Protein AF-A0A972CWM1-F1 (afdb_monomer)

Radius of gyration: 16.5 Å; Cα contacts (8 Å, |Δi|>4): 28; chains: 1; bounding box: 30×37×46 Å

pLDDT: mean 75.91, std 8.06, range [54.19, 92.0]

Mean predicted aligned error: 9.12 Å

Foldseek 3Di:
DVVVVVVVVVVCVVVVVVLPVLLDHPDPVVVVLVVVLVVLVVVLVVVCVVVVNPDVVSVVVSVVVVVVVSVVNSVVVCCCVPPVDD

Secondary st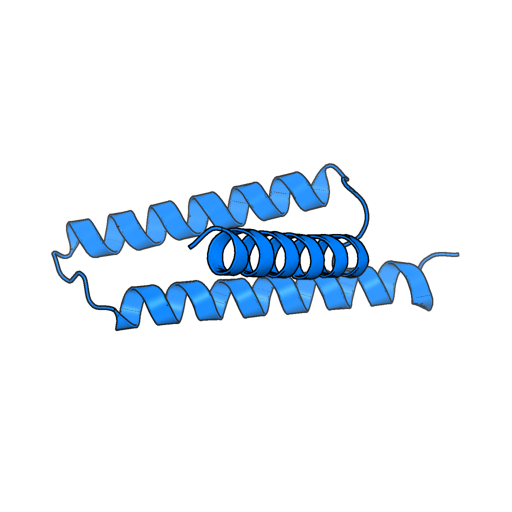ructure (DSSP, 8-state):
-HHHHHHHHHHHHHHHHHHHHHH-SS-HHHHHHHHHHHHHHHHHHHHHHHTT---HHHHHHHHHHHHHHHHHHHHHHHHIIIII--

Sequence (86 aa):
MKDIWTFLQMAFAAIGGWLGWFLGGYDGFLYALIAFIVVDYLMGVMCAVLEKHLSSDVGARGIFKKVVIFSLVGVAHIIDQNIIGD

Structure (mmCIF, N/CA/C/O backbone):
data_AF-A0A972CWM1-F1
#
_entry.id   AF-A0A972CWM1-F1
#
loop_
_atom_site.group_PDB
_atom_site.id
_atom_site.type_symbol
_atom_site.label_atom_id
_atom_site.label_alt_id
_atom_site.label_comp_id
_atom_site.label_asym_id
_atom_site.label_entity_id
_atom_site.label_seq_id
_atom_site.pdbx_PDB_ins_code
_atom_site.Cartn_x
_atom_site.Cartn_y
_atom_site.Cartn_z
_atom_site.occupancy
_atom_site.B_iso_or_equiv
_atom_site.auth_seq_id
_atom_site.auth_comp_id
_atom_site.auth_asym_id
_atom_site.auth_atom_id
_atom_site.pdbx_PDB_model_num
ATOM 1 N N . MET A 1 1 ? 1.464 -20.534 21.721 1.00 63.50 1 MET A N 1
ATOM 2 C CA . MET A 1 1 ? 1.644 -19.062 21.588 1.00 63.50 1 MET A CA 1
ATOM 3 C C . MET A 1 1 ? 2.726 -18.708 20.572 1.00 63.50 1 MET A C 1
ATOM 5 O O . MET A 1 1 ? 2.445 -17.906 19.695 1.00 63.50 1 MET A O 1
ATOM 9 N N . LYS A 1 2 ? 3.921 -19.318 20.638 1.00 79.69 2 LYS A N 1
ATOM 10 C CA . LYS A 1 2 ? 4.990 -19.103 19.644 1.00 79.69 2 LYS A CA 1
ATOM 11 C C . LYS A 1 2 ? 4.574 -19.518 18.226 1.00 79.69 2 LYS A C 1
ATOM 13 O O . LYS A 1 2 ? 4.812 -18.757 17.303 1.00 79.69 2 LYS A O 1
ATOM 18 N N . ASP A 1 3 ? 3.838 -20.619 18.081 1.00 87.44 3 ASP A N 1
ATOM 19 C CA . ASP A 1 3 ? 3.384 -21.104 16.766 1.00 87.44 3 ASP A CA 1
ATOM 20 C C . ASP A 1 3 ? 2.437 -20.126 16.055 1.00 87.44 3 ASP A C 1
ATOM 22 O O . ASP A 1 3 ? 2.532 -19.939 14.848 1.00 87.44 3 ASP A O 1
ATOM 26 N N . ILE A 1 4 ? 1.568 -19.440 16.809 1.00 89.69 4 ILE A N 1
ATOM 27 C CA . ILE A 1 4 ? 0.664 -18.407 16.273 1.00 89.69 4 ILE A CA 1
ATOM 28 C C . ILE A 1 4 ? 1.474 -17.204 15.780 1.00 89.69 4 ILE A C 1
ATOM 30 O O . ILE A 1 4 ? 1.209 -16.683 14.701 1.00 89.69 4 ILE A O 1
ATOM 34 N N . TRP A 1 5 ? 2.482 -16.782 16.550 1.00 90.56 5 TRP A N 1
ATOM 35 C CA . TRP A 1 5 ? 3.365 -15.684 16.162 1.00 90.56 5 TRP A CA 1
ATOM 36 C C . TRP A 1 5 ? 4.163 -16.026 14.902 1.00 90.56 5 TRP A C 1
ATOM 38 O O . TRP A 1 5 ? 4.200 -15.233 13.968 1.00 90.56 5 TRP A O 1
ATOM 48 N N . THR A 1 6 ? 4.727 -17.234 14.833 1.00 91.56 6 THR A N 1
ATOM 49 C CA . THR A 1 6 ? 5.474 -17.717 13.667 1.00 91.56 6 THR A CA 1
ATOM 50 C C . THR A 1 6 ? 4.585 -17.849 12.433 1.00 91.56 6 THR A C 1
ATOM 52 O O . THR A 1 6 ? 4.985 -17.428 11.351 1.00 91.56 6 THR A O 1
ATOM 55 N N . PHE A 1 7 ? 3.365 -18.371 12.580 1.00 91.88 7 PHE A N 1
ATOM 56 C CA . PHE A 1 7 ? 2.393 -18.437 11.490 1.00 91.88 7 PHE A CA 1
ATOM 57 C C . PHE A 1 7 ? 2.048 -17.045 10.953 1.00 91.88 7 PHE A C 1
ATOM 59 O O . PHE A 1 7 ? 2.062 -16.825 9.744 1.00 91.88 7 PHE A O 1
ATOM 66 N N . LEU A 1 8 ? 1.810 -16.083 11.848 1.00 92.00 8 LEU A N 1
ATOM 67 C CA . LEU A 1 8 ? 1.525 -14.701 11.475 1.00 92.00 8 LEU A CA 1
ATOM 68 C C . LEU A 1 8 ? 2.717 -14.057 10.747 1.00 92.00 8 LEU A C 1
ATOM 70 O O . LEU A 1 8 ? 2.540 -13.401 9.724 1.00 92.00 8 LEU A O 1
ATOM 74 N N . GLN A 1 9 ? 3.936 -14.287 11.236 1.00 90.25 9 GLN A N 1
ATOM 75 C CA . GLN A 1 9 ? 5.169 -13.787 10.626 1.00 90.25 9 GLN A CA 1
ATOM 76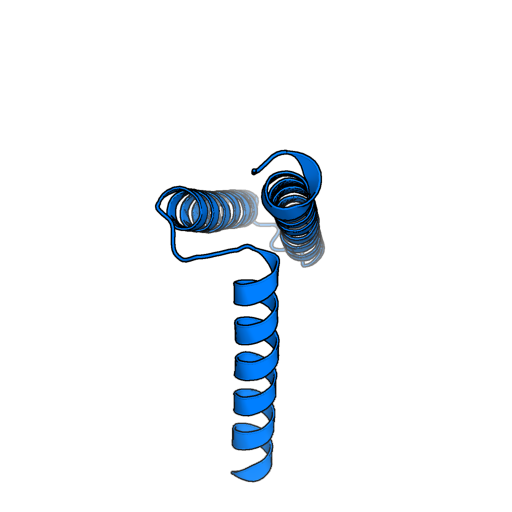 C C . GLN A 1 9 ? 5.376 -14.356 9.218 1.00 90.25 9 GLN A C 1
ATOM 78 O O . GLN A 1 9 ? 5.703 -13.611 8.297 1.00 90.25 9 GLN A O 1
ATOM 83 N N . MET A 1 10 ? 5.131 -15.658 9.037 1.00 91.50 10 MET A N 1
ATOM 84 C CA . MET A 1 10 ? 5.176 -16.299 7.722 1.00 91.50 10 MET A CA 1
ATOM 85 C C . MET A 1 10 ? 4.101 -15.754 6.785 1.00 91.50 10 MET A C 1
ATOM 87 O O . MET A 1 10 ? 4.401 -15.491 5.626 1.00 91.50 10 MET A O 1
ATOM 91 N N . ALA A 1 11 ? 2.878 -15.533 7.272 1.00 89.69 11 ALA A N 1
ATOM 92 C CA . ALA A 1 11 ? 1.805 -14.955 6.468 1.00 89.69 11 ALA A CA 1
ATOM 93 C C . ALA A 1 11 ? 2.170 -13.545 5.979 1.00 89.69 11 ALA A C 1
ATOM 95 O O . ALA A 1 11 ? 2.069 -13.263 4.787 1.00 89.69 11 ALA A O 1
ATOM 96 N N . PHE A 1 12 ? 2.670 -12.679 6.865 1.00 88.62 12 PHE A N 1
ATOM 97 C CA . PHE A 1 12 ? 3.123 -11.341 6.480 1.00 88.62 12 PHE A CA 1
ATOM 98 C C . PHE A 1 12 ? 4.321 -11.369 5.529 1.00 88.62 12 PHE A C 1
ATOM 100 O O . PHE A 1 12 ? 4.350 -10.586 4.583 1.00 88.62 12 PHE A O 1
ATOM 107 N N . ALA A 1 13 ? 5.280 -12.274 5.733 1.00 89.25 13 ALA A N 1
ATOM 108 C CA . ALA A 1 13 ? 6.424 -12.427 4.839 1.00 89.25 13 ALA A CA 1
ATOM 109 C C . ALA A 1 13 ? 6.006 -12.932 3.449 1.00 89.25 13 ALA A C 1
ATOM 111 O O . ALA A 1 13 ? 6.479 -12.407 2.445 1.00 89.25 13 ALA A O 1
ATOM 112 N N . ALA A 1 14 ? 5.087 -13.898 3.377 1.00 89.81 14 ALA A N 1
ATOM 113 C CA . ALA A 1 14 ? 4.564 -14.420 2.118 1.00 89.81 14 ALA A CA 1
ATOM 114 C C . ALA A 1 14 ? 3.768 -13.354 1.353 1.00 89.81 14 ALA A C 1
ATOM 116 O O . ALA A 1 14 ? 3.986 -13.160 0.160 1.00 89.81 14 ALA A O 1
ATOM 117 N N . ILE A 1 15 ? 2.897 -12.614 2.049 1.00 86.81 15 ILE A N 1
ATOM 118 C CA . ILE A 1 15 ? 2.124 -11.513 1.458 1.00 86.81 15 ILE A CA 1
ATOM 119 C C . ILE A 1 15 ? 3.056 -10.384 1.007 1.00 86.81 15 ILE A C 1
ATOM 121 O O . ILE A 1 15 ? 2.914 -9.884 -0.104 1.00 86.81 15 ILE A O 1
ATOM 125 N N . GLY A 1 16 ? 4.027 -9.998 1.838 1.00 82.38 16 GLY A N 1
ATOM 126 C CA . GLY A 1 16 ? 5.000 -8.957 1.509 1.00 82.38 16 GLY A CA 1
ATOM 127 C C . GLY A 1 16 ? 5.892 -9.338 0.328 1.00 82.38 16 GLY A C 1
ATOM 128 O O . GLY A 1 16 ? 6.100 -8.521 -0.563 1.00 82.38 16 GLY A O 1
ATOM 129 N N . GLY A 1 17 ? 6.359 -10.589 0.279 1.00 83.12 17 GLY A N 1
ATOM 130 C CA . GLY A 1 17 ? 7.150 -11.117 -0.834 1.00 83.12 17 GLY A CA 1
ATOM 131 C C . GLY A 1 17 ? 6.358 -11.180 -2.139 1.00 83.12 17 GLY A C 1
ATOM 132 O O . GLY A 1 17 ? 6.858 -10.756 -3.178 1.00 83.12 17 GLY A O 1
ATOM 133 N N . TRP A 1 18 ? 5.100 -11.627 -2.080 1.00 81.62 18 TRP A N 1
ATOM 134 C CA . TRP A 1 18 ? 4.201 -11.620 -3.236 1.00 81.62 18 TRP A CA 1
ATOM 135 C C . TRP A 1 18 ? 3.925 -10.201 -3.739 1.00 81.62 18 TRP A C 1
ATOM 137 O O . TRP A 1 18 ? 4.023 -9.946 -4.935 1.00 81.62 18 TRP A O 1
ATOM 147 N N . LEU A 1 19 ? 3.608 -9.265 -2.837 1.00 79.00 19 LEU A N 1
ATOM 148 C CA . LEU A 1 19 ? 3.355 -7.866 -3.191 1.00 79.00 19 LEU A CA 1
ATOM 149 C C . LEU A 1 19 ? 4.591 -7.189 -3.784 1.00 79.00 19 LEU A C 1
ATOM 151 O O . LEU A 1 19 ? 4.445 -6.425 -4.731 1.00 79.00 19 LEU A O 1
ATOM 155 N N . GLY A 1 20 ? 5.786 -7.482 -3.266 1.00 77.25 20 GLY A N 1
ATOM 156 C CA . GLY A 1 20 ? 7.041 -6.990 -3.834 1.00 77.25 20 GLY A CA 1
ATOM 157 C C . GLY A 1 20 ? 7.284 -7.521 -5.246 1.00 77.25 20 GLY A C 1
ATOM 158 O O . GLY A 1 20 ? 7.631 -6.758 -6.133 1.00 77.25 20 GLY A O 1
ATOM 159 N N . TRP A 1 21 ? 7.028 -8.806 -5.498 1.00 74.25 21 TRP A N 1
ATOM 160 C CA . TRP A 1 21 ? 7.100 -9.341 -6.862 1.00 74.25 21 TRP A CA 1
ATOM 161 C C . TRP A 1 21 ? 6.040 -8.723 -7.791 1.00 74.25 21 TRP A C 1
ATOM 163 O O . TRP A 1 21 ? 6.338 -8.397 -8.933 1.00 74.25 21 TRP A O 1
ATOM 173 N N . PHE A 1 22 ? 4.815 -8.528 -7.296 1.00 72.94 22 PHE A N 1
ATOM 174 C CA . PHE A 1 22 ? 3.680 -8.038 -8.084 1.00 72.94 22 PHE A CA 1
ATOM 175 C C . PHE A 1 22 ? 3.759 -6.544 -8.435 1.00 72.94 22 PHE A C 1
ATOM 177 O O . PHE A 1 22 ? 3.318 -6.140 -9.507 1.00 72.94 22 PHE A O 1
ATOM 184 N N . LEU A 1 23 ? 4.278 -5.714 -7.528 1.00 71.19 23 LEU A N 1
ATOM 185 C CA . LEU A 1 23 ? 4.384 -4.262 -7.716 1.00 71.19 23 LEU A CA 1
ATOM 186 C C . LEU A 1 23 ? 5.717 -3.828 -8.335 1.00 71.19 23 LEU A C 1
ATOM 188 O O . LEU A 1 23 ? 5.845 -2.663 -8.705 1.00 71.19 23 LEU A O 1
ATOM 192 N N . GLY A 1 24 ? 6.680 -4.744 -8.448 1.00 72.06 24 GLY A N 1
ATOM 193 C CA . GLY A 1 24 ? 7.995 -4.472 -9.010 1.00 72.06 24 GLY A CA 1
ATOM 194 C C . GLY A 1 24 ? 9.067 -4.141 -7.979 1.00 72.06 24 GLY A C 1
ATOM 195 O O . GLY A 1 24 ? 8.900 -4.285 -6.769 1.00 72.06 24 GLY A O 1
ATOM 196 N N . GLY A 1 25 ? 10.227 -3.714 -8.478 1.00 70.56 25 GLY A N 1
ATOM 197 C CA . GLY A 1 25 ? 11.381 -3.394 -7.640 1.00 70.56 25 GLY A CA 1
ATOM 198 C C . GLY A 1 25 ? 11.153 -2.219 -6.681 1.00 70.56 25 GLY A C 1
ATOM 199 O O . GLY A 1 25 ? 10.212 -1.442 -6.809 1.00 70.56 25 GLY A O 1
ATOM 200 N N . TYR A 1 26 ? 12.078 -2.054 -5.732 1.00 64.56 26 TYR A N 1
ATOM 201 C CA . TYR A 1 26 ? 12.166 -0.865 -4.877 1.00 64.56 26 TYR A CA 1
ATOM 202 C C . TYR A 1 26 ? 12.666 0.345 -5.681 1.00 64.56 26 TYR A C 1
ATOM 204 O O . TYR A 1 26 ? 13.808 0.779 -5.524 1.00 64.56 26 TYR A O 1
ATOM 212 N N . ASP A 1 27 ? 11.832 0.873 -6.572 1.00 69.69 27 ASP A N 1
ATOM 213 C CA . ASP A 1 27 ? 12.119 2.097 -7.309 1.00 69.69 27 ASP A CA 1
ATOM 214 C C . ASP A 1 27 ? 11.547 3.338 -6.595 1.00 69.69 27 ASP A C 1
ATOM 216 O O . ASP A 1 27 ? 10.758 3.267 -5.643 1.00 69.69 27 ASP A O 1
ATOM 220 N N . GLY A 1 28 ? 11.996 4.521 -7.026 1.00 72.75 28 GLY A N 1
ATOM 221 C CA . GLY A 1 28 ? 11.530 5.786 -6.453 1.00 72.75 28 GLY A CA 1
ATOM 222 C C . GLY A 1 28 ? 10.023 6.008 -6.634 1.00 72.75 28 GLY A C 1
ATOM 223 O O . GLY A 1 28 ? 9.406 6.689 -5.813 1.00 72.75 28 GLY A O 1
ATOM 224 N N . PHE A 1 29 ? 9.416 5.406 -7.662 1.00 72.06 29 PHE A N 1
ATOM 225 C CA . PHE A 1 29 ? 7.985 5.517 -7.939 1.00 72.06 29 PHE A CA 1
ATOM 226 C C . PHE A 1 29 ? 7.141 4.697 -6.963 1.00 72.06 29 PHE A C 1
ATOM 228 O O . PHE A 1 29 ? 6.143 5.209 -6.451 1.00 72.06 29 PHE A O 1
ATOM 235 N N . LEU A 1 30 ? 7.563 3.481 -6.620 1.00 74.75 30 LEU A N 1
ATOM 236 C CA . LEU A 1 30 ? 6.915 2.643 -5.619 1.00 74.75 30 LEU A CA 1
ATOM 237 C C . LEU A 1 30 ? 6.980 3.301 -4.236 1.00 74.75 30 LEU A C 1
ATOM 239 O O . LEU A 1 30 ? 5.974 3.348 -3.525 1.00 74.75 30 LEU A O 1
ATOM 243 N N . TYR A 1 31 ? 8.122 3.894 -3.874 1.00 74.88 31 TYR A N 1
ATOM 244 C CA . TYR A 1 31 ? 8.239 4.678 -2.639 1.00 74.88 31 TYR A CA 1
ATOM 245 C C . TYR A 1 31 ? 7.312 5.898 -2.625 1.00 74.88 31 TYR A C 1
ATOM 247 O O . TYR A 1 31 ? 6.643 6.144 -1.617 1.00 74.88 31 TYR A O 1
ATOM 255 N N . ALA A 1 32 ? 7.227 6.639 -3.733 1.00 73.38 32 ALA A N 1
ATOM 256 C CA . ALA A 1 32 ? 6.318 7.777 -3.853 1.00 73.38 32 ALA A CA 1
ATOM 257 C C . ALA A 1 32 ? 4.848 7.344 -3.731 1.00 73.38 32 ALA A C 1
ATOM 259 O O . ALA A 1 32 ? 4.075 7.980 -3.013 1.00 73.38 32 ALA A O 1
ATOM 260 N N . LEU A 1 33 ? 4.466 6.230 -4.359 1.00 76.62 33 LEU A N 1
ATOM 261 C CA . LEU A 1 33 ? 3.122 5.667 -4.269 1.00 76.62 33 LEU A CA 1
ATOM 262 C C . LEU A 1 33 ? 2.764 5.270 -2.833 1.0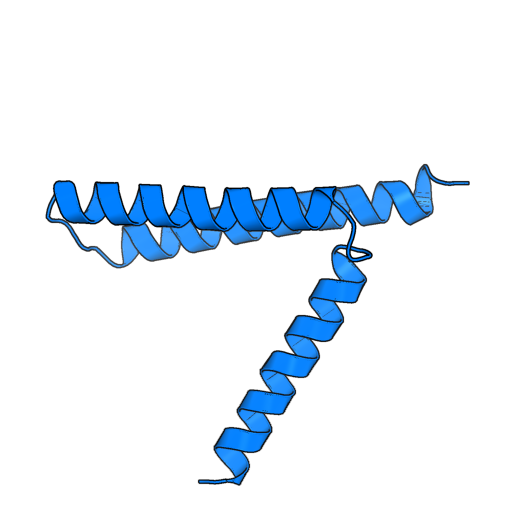0 76.62 33 LEU A C 1
ATOM 264 O O . LEU A 1 33 ? 1.701 5.646 -2.337 1.00 76.62 33 LEU A O 1
ATOM 268 N N . ILE A 1 34 ? 3.652 4.544 -2.148 1.00 79.50 34 ILE A N 1
ATOM 269 C CA . ILE A 1 34 ? 3.450 4.156 -0.747 1.00 79.50 34 ILE A CA 1
ATOM 270 C C . ILE A 1 34 ? 3.279 5.407 0.124 1.00 79.50 34 ILE A C 1
ATOM 272 O O . ILE A 1 34 ? 2.359 5.457 0.943 1.00 79.50 34 ILE A O 1
ATOM 276 N N . ALA A 1 35 ? 4.101 6.441 -0.081 1.00 77.25 35 ALA A N 1
ATOM 277 C CA . ALA A 1 35 ? 3.984 7.703 0.647 1.00 77.25 35 ALA A CA 1
ATOM 278 C C . ALA A 1 35 ? 2.625 8.388 0.407 1.00 77.25 35 ALA A C 1
ATOM 280 O O . ALA A 1 35 ? 1.958 8.766 1.371 1.00 77.25 35 ALA A O 1
ATOM 281 N N . PHE A 1 36 ? 2.160 8.475 -0.845 1.00 78.38 36 PHE A N 1
ATOM 282 C CA . PHE A 1 36 ? 0.838 9.023 -1.176 1.00 78.38 36 PHE A CA 1
ATOM 283 C C . PHE A 1 36 ? -0.304 8.245 -0.510 1.00 78.38 36 PHE A C 1
ATOM 285 O O . PHE A 1 36 ? -1.237 8.846 0.017 1.00 78.38 36 PHE A O 1
ATOM 292 N N . ILE A 1 37 ? -0.214 6.915 -0.467 1.00 80.81 37 ILE A N 1
ATOM 293 C CA . ILE A 1 37 ? -1.218 6.043 0.163 1.00 80.81 37 ILE A CA 1
ATOM 294 C C . ILE A 1 37 ? -1.264 6.225 1.686 1.00 80.81 37 ILE A C 1
ATOM 296 O O . ILE A 1 37 ? -2.338 6.150 2.299 1.00 80.81 37 ILE A O 1
ATOM 300 N N . VAL A 1 38 ? -0.107 6.427 2.322 1.00 79.75 38 VAL A N 1
ATOM 301 C CA . VAL A 1 38 ? -0.028 6.724 3.758 1.00 79.75 38 VAL A CA 1
ATOM 302 C C . VAL A 1 38 ? -0.653 8.089 4.041 1.00 79.75 38 VAL A C 1
ATOM 304 O O . VAL A 1 38 ? -1.489 8.190 4.939 1.00 79.75 38 VAL A O 1
ATOM 307 N N . VAL A 1 39 ? -0.325 9.109 3.246 1.00 76.56 39 VAL A N 1
ATOM 308 C CA . VAL A 1 39 ? -0.873 10.465 3.401 1.00 76.56 39 VAL A CA 1
ATOM 309 C C . VAL A 1 39 ? -2.389 10.501 3.172 1.00 76.56 39 VAL A C 1
ATOM 311 O O . VAL A 1 39 ? -3.095 11.067 4.003 1.00 76.56 39 VAL A O 1
ATOM 314 N N . ASP A 1 40 ? -2.911 9.852 2.124 1.00 75.31 40 ASP A N 1
ATOM 315 C CA . ASP A 1 40 ? -4.359 9.786 1.831 1.00 75.31 40 ASP A CA 1
ATOM 316 C C . ASP A 1 40 ? -5.140 9.152 2.996 1.00 75.31 40 ASP A C 1
ATOM 318 O O . ASP A 1 40 ? -6.210 9.623 3.378 1.00 75.31 40 ASP A O 1
ATOM 322 N N . TYR A 1 41 ? -4.565 8.138 3.647 1.00 71.69 41 TYR A N 1
ATOM 323 C CA . TYR A 1 41 ? -5.175 7.523 4.827 1.00 71.69 41 TYR A CA 1
ATOM 324 C C . TYR A 1 41 ? -5.148 8.408 6.053 1.00 71.69 41 TYR A C 1
ATOM 326 O O . TYR A 1 41 ? -6.154 8.501 6.748 1.00 71.69 41 TYR A O 1
ATOM 334 N N . LEU A 1 42 ? -4.015 9.056 6.322 1.00 77.25 42 LEU A N 1
ATOM 335 C CA . LEU A 1 42 ? -3.919 9.996 7.431 1.00 77.25 42 LEU A CA 1
ATOM 336 C C . LEU A 1 42 ? -4.918 11.139 7.240 1.00 77.25 42 LEU A C 1
ATOM 338 O O . LEU A 1 42 ? -5.645 11.452 8.177 1.00 77.25 42 LEU A O 1
ATOM 342 N N . MET A 1 43 ? -5.046 11.682 6.025 1.00 75.62 43 MET A N 1
ATOM 343 C CA . MET A 1 43 ? -6.064 12.689 5.706 1.00 75.62 43 MET A CA 1
ATOM 344 C C . MET A 1 43 ? -7.492 12.163 5.890 1.00 75.62 43 MET A C 1
ATOM 346 O O . MET A 1 43 ? -8.318 12.850 6.491 1.00 75.62 43 MET A O 1
ATOM 350 N N . GLY A 1 44 ? -7.788 10.945 5.426 1.00 74.38 44 GLY A N 1
ATOM 351 C CA . GLY A 1 44 ? -9.100 10.316 5.605 1.00 74.38 44 GLY A CA 1
ATOM 352 C C . GLY A 1 44 ? -9.457 10.090 7.078 1.00 74.38 44 GLY A C 1
ATOM 353 O O . GLY A 1 44 ? -10.574 10.389 7.500 1.00 74.38 44 GLY A O 1
ATOM 354 N N . VAL A 1 45 ? -8.493 9.635 7.883 1.00 74.31 45 VAL A N 1
ATOM 355 C CA . VAL A 1 45 ? -8.649 9.469 9.337 1.00 74.31 45 VAL A CA 1
ATOM 356 C C . VAL A 1 45 ? -8.817 10.825 10.024 1.00 74.31 45 VAL A C 1
ATOM 358 O O . VAL A 1 45 ? -9.698 10.966 10.866 1.00 74.31 45 VAL A O 1
ATOM 361 N N . MET A 1 46 ? -8.032 11.840 9.652 1.00 70.94 46 MET A N 1
ATOM 362 C CA . MET A 1 46 ? -8.164 13.197 10.195 1.00 70.94 46 MET A CA 1
ATOM 363 C C . MET A 1 46 ? -9.548 13.792 9.915 1.00 70.94 46 MET A C 1
ATOM 365 O O . MET A 1 46 ? -10.157 14.336 10.832 1.00 70.94 46 MET A O 1
ATOM 369 N N . CYS A 1 47 ? -10.081 13.641 8.698 1.00 73.00 47 CYS A N 1
ATOM 370 C CA . CYS A 1 47 ? -11.445 14.077 8.380 1.00 73.00 47 CYS A CA 1
ATOM 371 C C . CYS A 1 47 ? -12.492 13.347 9.234 1.00 73.00 47 CYS A C 1
ATOM 373 O O . CYS A 1 47 ? -13.354 13.995 9.821 1.00 73.00 47 CYS A O 1
ATOM 375 N N . ALA A 1 48 ? -12.373 12.023 9.385 1.00 71.06 48 ALA A N 1
ATOM 376 C CA . ALA A 1 48 ? -13.304 11.231 10.193 1.00 71.06 48 ALA A CA 1
ATOM 377 C C . ALA A 1 48 ? -13.274 11.606 11.689 1.00 71.06 48 ALA A C 1
ATOM 379 O O . ALA A 1 48 ? -14.306 11.601 12.363 1.00 71.06 48 ALA A O 1
ATOM 380 N N . VAL A 1 49 ? -12.096 11.961 12.214 1.00 72.38 49 VAL A N 1
ATOM 381 C CA . VAL A 1 49 ? -11.934 12.453 13.591 1.00 72.38 49 VAL A CA 1
ATOM 382 C C . 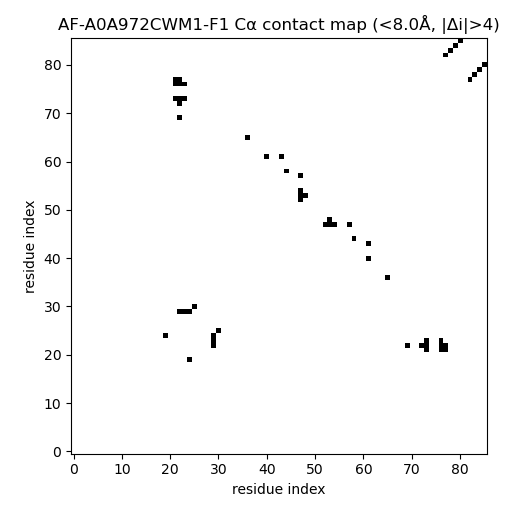VAL A 1 49 ? -12.566 13.838 13.759 1.00 72.38 49 VAL A C 1
ATOM 384 O O . VAL A 1 49 ? -13.239 14.076 14.763 1.00 72.38 49 VAL A O 1
ATOM 387 N N . LEU A 1 50 ? -12.395 14.739 12.785 1.00 68.88 50 LEU A N 1
ATOM 388 C CA . LEU A 1 50 ? -12.989 16.083 12.807 1.00 68.88 50 LEU A CA 1
ATOM 389 C C . LEU A 1 50 ? -14.523 16.043 12.735 1.00 68.88 50 LEU A C 1
ATOM 391 O O . LEU A 1 50 ? -15.179 16.798 13.450 1.00 68.88 50 LEU A O 1
ATOM 395 N N . GLU A 1 51 ? -15.096 15.122 11.956 1.00 73.25 51 GLU A N 1
ATOM 396 C CA . GLU A 1 51 ? -16.547 14.882 11.902 1.00 73.25 51 GLU A CA 1
ATOM 397 C C . GLU A 1 51 ? -17.099 14.140 13.137 1.00 73.25 51 GLU A C 1
ATOM 399 O O . GLU A 1 51 ? -18.309 13.951 13.250 1.00 73.25 51 GLU A O 1
ATOM 404 N N . LYS A 1 52 ? -16.241 13.722 14.087 1.00 64.88 52 LYS A N 1
ATOM 405 C CA . LYS A 1 52 ? -16.585 12.908 15.276 1.00 64.88 52 LYS A CA 1
ATOM 406 C C . LYS A 1 52 ? -17.364 11.620 14.969 1.00 64.88 52 LYS A C 1
ATOM 408 O O . LYS A 1 52 ? -17.929 11.006 15.874 1.00 64.88 52 LYS A O 1
ATOM 413 N N . HIS A 1 53 ? -17.348 11.173 13.718 1.00 59.47 53 HIS A N 1
ATOM 414 C CA . HIS A 1 53 ? -18.028 9.975 13.250 1.00 59.47 53 HIS A CA 1
ATOM 415 C C . HIS A 1 53 ? -16.974 8.932 12.873 1.00 59.47 53 HIS A C 1
ATOM 417 O O . HIS A 1 53 ? -16.657 8.703 11.707 1.00 59.47 53 HIS A O 1
ATOM 423 N N . LEU A 1 54 ? -16.408 8.279 13.892 1.00 57.41 54 LEU A N 1
ATOM 424 C CA . LEU A 1 54 ? -15.525 7.125 13.715 1.00 57.41 54 LEU A CA 1
ATOM 425 C C . LEU A 1 54 ? -16.369 5.895 13.356 1.00 57.41 54 LEU A C 1
ATOM 427 O O . LEU A 1 54 ? -16.533 4.976 14.154 1.00 57.41 54 LEU A O 1
ATOM 431 N N . SER A 1 55 ? -16.961 5.909 12.162 1.00 64.12 55 SER A N 1
ATOM 432 C CA . SER A 1 55 ? -17.664 4.750 11.624 1.00 64.12 55 SER A CA 1
ATOM 433 C C . SER A 1 55 ? -16.669 3.834 10.920 1.00 64.12 55 SER A C 1
ATOM 435 O O . SER A 1 55 ? -15.897 4.268 10.060 1.00 64.12 55 SER A O 1
ATOM 437 N N . SER A 1 56 ? -16.710 2.547 11.259 1.00 61.12 56 SER A N 1
ATOM 438 C CA . SER A 1 56 ? -15.953 1.489 10.585 1.00 61.12 56 SER A CA 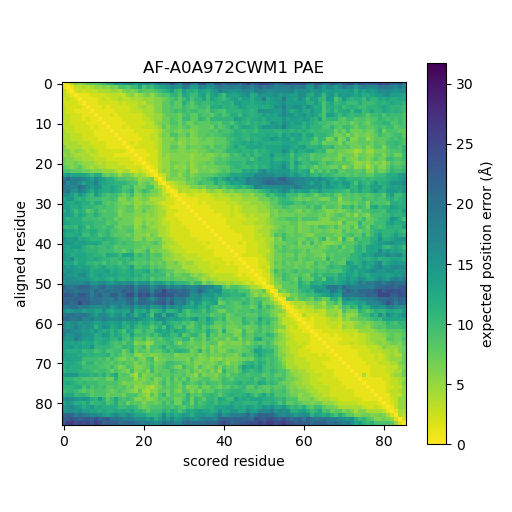1
ATOM 439 C C . SER A 1 56 ? -16.223 1.438 9.077 1.00 61.12 56 SER A C 1
ATOM 441 O O . SER A 1 56 ? -15.338 1.022 8.330 1.00 61.12 56 SER A O 1
ATOM 443 N N . ASP A 1 57 ? -17.378 1.931 8.614 1.00 67.81 57 ASP A N 1
ATOM 444 C CA . ASP A 1 57 ? -17.684 2.101 7.187 1.00 67.81 57 ASP A CA 1
ATOM 445 C C . ASP A 1 57 ? -16.704 3.039 6.474 1.00 67.81 57 ASP A C 1
ATOM 447 O O . ASP A 1 57 ? -16.296 2.778 5.341 1.00 67.81 57 ASP A O 1
ATOM 451 N N . VAL A 1 58 ? -16.266 4.117 7.134 1.00 68.38 58 VAL A N 1
ATOM 452 C CA . VAL A 1 58 ? -15.314 5.074 6.547 1.00 68.38 58 VAL A CA 1
ATOM 453 C C . VAL A 1 58 ? -13.937 4.421 6.404 1.00 68.38 58 VAL A C 1
ATOM 455 O O . VAL A 1 58 ? -13.290 4.547 5.363 1.00 68.38 58 VAL A O 1
ATOM 458 N N . GLY A 1 59 ? -13.522 3.647 7.412 1.00 67.69 59 GLY A N 1
ATOM 459 C CA . GLY A 1 59 ? -12.281 2.870 7.378 1.00 67.69 59 GLY A CA 1
ATOM 460 C C . GLY A 1 59 ? -12.296 1.779 6.304 1.00 67.69 59 GLY A C 1
ATOM 461 O O . GLY A 1 59 ? -11.341 1.664 5.533 1.00 67.69 59 GLY A O 1
ATOM 462 N N . ALA A 1 60 ? -13.394 1.025 6.194 1.00 68.38 60 ALA A N 1
ATOM 463 C CA . ALA A 1 60 ? -13.568 -0.009 5.174 1.00 68.38 60 ALA A CA 1
ATOM 464 C C . ALA A 1 60 ? -13.530 0.581 3.756 1.00 68.38 60 ALA A C 1
ATOM 466 O O . ALA A 1 60 ? -12.836 0.058 2.881 1.00 68.38 60 ALA A O 1
ATOM 467 N N . ARG A 1 61 ? -14.195 1.724 3.541 1.00 70.00 61 ARG A N 1
ATOM 468 C CA . ARG A 1 61 ? -14.166 2.447 2.261 1.00 70.00 61 ARG A CA 1
ATOM 469 C C . ARG A 1 61 ? -12.764 2.961 1.919 1.00 70.00 61 ARG A C 1
ATOM 471 O O . ARG A 1 61 ? -12.362 2.904 0.756 1.00 70.00 61 ARG A O 1
ATOM 478 N N . GLY A 1 62 ? -12.001 3.402 2.920 1.00 71.81 62 GLY A N 1
ATOM 479 C CA . GLY A 1 62 ? -10.597 3.792 2.766 1.00 71.81 62 GLY A CA 1
ATOM 480 C C . GLY A 1 62 ? -9.695 2.626 2.353 1.00 71.81 62 GLY A C 1
ATOM 481 O O . GLY A 1 62 ? -8.924 2.750 1.402 1.00 71.81 62 GLY A O 1
ATOM 482 N N . ILE A 1 63 ? -9.823 1.470 3.013 1.00 75.69 63 ILE A N 1
ATOM 483 C CA . ILE A 1 63 ? -9.072 0.254 2.653 1.00 75.69 63 ILE A CA 1
ATOM 484 C C . ILE A 1 63 ? -9.434 -0.199 1.235 1.00 75.69 63 ILE A C 1
ATOM 486 O O . ILE A 1 63 ? -8.536 -0.472 0.441 1.00 75.69 63 ILE A O 1
ATOM 490 N N . PHE A 1 64 ? -10.721 -0.206 0.880 1.00 73.56 64 PHE A N 1
ATOM 491 C CA . PHE A 1 64 ? -11.175 -0.586 -0.458 1.00 73.56 64 PHE A CA 1
ATOM 492 C C . PHE A 1 64 ? -10.545 0.286 -1.553 1.00 73.56 64 PHE A C 1
ATOM 494 O O . PHE A 1 64 ? -10.005 -0.235 -2.528 1.00 73.56 64 PHE A O 1
ATOM 501 N N . LYS A 1 65 ? -10.528 1.612 -1.365 1.00 75.06 65 LYS A N 1
ATOM 502 C CA . LYS A 1 65 ? -9.908 2.549 -2.317 1.00 75.06 65 LYS A CA 1
ATOM 503 C C . LYS A 1 65 ? -8.417 2.259 -2.515 1.00 75.06 65 LYS A C 1
ATOM 505 O O . LYS A 1 65 ? -7.933 2.281 -3.643 1.00 75.06 65 LYS A O 1
ATOM 510 N N . LYS A 1 66 ? -7.697 1.929 -1.441 1.00 75.69 66 LYS A N 1
ATOM 511 C CA . LYS A 1 66 ? -6.274 1.565 -1.514 1.00 75.69 66 LYS A CA 1
ATOM 512 C C . LYS A 1 66 ? -6.033 0.264 -2.264 1.00 75.69 66 LYS A C 1
ATOM 514 O O . LYS A 1 66 ? -5.103 0.206 -3.060 1.00 75.69 66 LYS A O 1
ATOM 519 N N . VAL A 1 67 ? -6.861 -0.755 -2.028 1.00 76.38 67 VAL A N 1
ATOM 520 C CA . VAL A 1 67 ? -6.771 -2.032 -2.753 1.00 76.38 67 VAL A CA 1
ATOM 521 C C . VAL A 1 67 ? -6.925 -1.789 -4.254 1.00 76.38 67 VAL A C 1
ATOM 523 O O 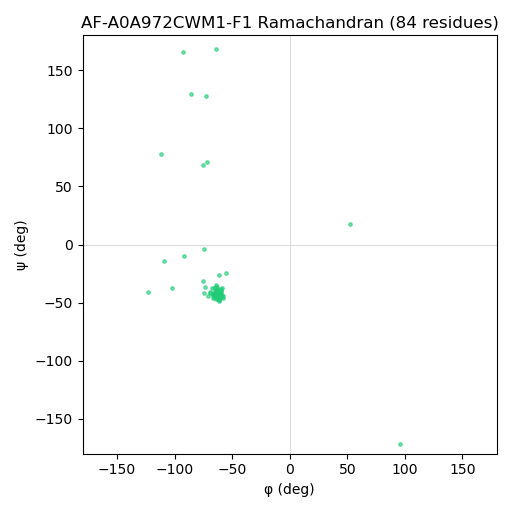. VAL A 1 67 ? -6.100 -2.268 -5.022 1.00 76.38 67 VAL A O 1
ATOM 526 N N . VAL A 1 68 ? -7.892 -0.961 -4.666 1.00 76.44 68 VAL A N 1
ATOM 527 C CA . VAL A 1 68 ? -8.086 -0.595 -6.081 1.00 76.44 68 VAL A CA 1
ATOM 528 C C . VAL A 1 68 ? -6.859 0.115 -6.665 1.00 76.44 68 VAL A C 1
ATOM 530 O O . VAL A 1 68 ? -6.434 -0.226 -7.767 1.00 76.44 68 VAL A O 1
ATOM 533 N N . ILE A 1 69 ? -6.257 1.062 -5.935 1.00 81.88 69 ILE A N 1
ATOM 534 C CA . ILE A 1 69 ? -5.036 1.759 -6.379 1.00 81.88 69 ILE A CA 1
ATOM 535 C C . ILE A 1 69 ? -3.876 0.766 -6.553 1.00 81.88 69 ILE A C 1
ATOM 537 O O . ILE A 1 69 ? -3.220 0.781 -7.591 1.00 81.88 69 ILE A O 1
ATOM 541 N N . PHE A 1 70 ? -3.649 -0.131 -5.588 1.00 76.81 70 PHE A N 1
ATOM 542 C CA . PHE A 1 70 ? -2.600 -1.153 -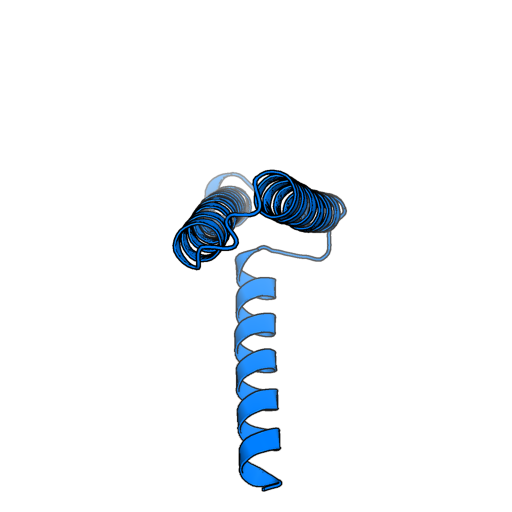5.688 1.00 76.81 70 PHE A CA 1
ATOM 543 C C . PHE A 1 70 ? -2.833 -2.128 -6.844 1.00 76.81 70 PHE A C 1
ATOM 545 O O . PHE A 1 70 ? -1.883 -2.479 -7.540 1.00 76.81 70 PHE A O 1
ATOM 552 N N . SER A 1 71 ? -4.078 -2.545 -7.080 1.00 76.38 71 SER A N 1
ATOM 553 C CA . SER A 1 71 ? -4.412 -3.404 -8.217 1.00 76.38 71 SER A CA 1
ATOM 554 C C . SER A 1 71 ? -4.148 -2.707 -9.551 1.00 76.38 71 SER A C 1
ATOM 556 O O . SER A 1 71 ? -3.559 -3.317 -10.435 1.00 76.38 71 SER A O 1
ATOM 558 N N . LEU A 1 72 ? -4.526 -1.431 -9.695 1.00 79.19 72 LEU A N 1
ATOM 559 C CA . LEU A 1 72 ? -4.269 -0.660 -10.916 1.00 79.19 72 LEU A CA 1
ATOM 560 C C . LEU A 1 72 ? -2.774 -0.473 -11.175 1.00 79.19 72 LEU A C 1
ATOM 562 O O . LEU A 1 72 ? -2.328 -0.674 -12.301 1.00 79.19 72 LEU A O 1
ATOM 566 N N . VAL A 1 73 ? -1.999 -0.129 -10.143 1.00 79.94 73 VAL A N 1
ATOM 567 C CA . VAL A 1 73 ? -0.546 0.033 -10.284 1.00 79.94 73 VAL A CA 1
ATOM 568 C C . VAL A 1 73 ? 0.130 -1.296 -10.607 1.00 79.94 73 VAL A C 1
ATOM 570 O O . VAL A 1 73 ? 0.952 -1.334 -11.513 1.00 79.94 73 VAL A O 1
ATOM 573 N N . GLY A 1 74 ? -0.229 -2.389 -9.929 1.00 76.38 74 GLY A N 1
ATOM 574 C CA . GLY A 1 74 ? 0.346 -3.703 -10.224 1.00 76.38 74 GLY A CA 1
ATOM 575 C C . GLY A 1 74 ? 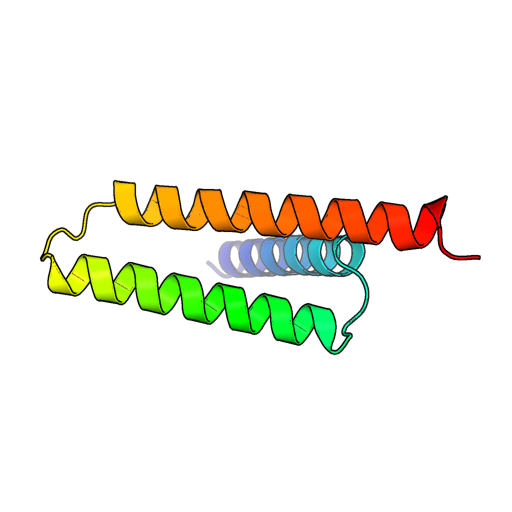0.021 -4.185 -11.639 1.00 76.38 74 GLY A C 1
ATOM 576 O O . GLY A 1 74 ? 0.894 -4.691 -12.334 1.00 76.38 74 GLY A O 1
ATOM 577 N N . VAL A 1 75 ? -1.205 -3.951 -12.121 1.00 77.50 75 VAL A N 1
ATOM 578 C CA . VAL A 1 75 ? -1.570 -4.249 -13.517 1.00 77.50 75 VAL A CA 1
ATOM 579 C C . VAL A 1 75 ? -0.766 -3.391 -14.493 1.00 77.50 75 VAL A C 1
ATOM 581 O O . VAL A 1 75 ? -0.237 -3.926 -15.462 1.00 77.50 75 VAL A O 1
ATOM 584 N N . ALA A 1 76 ? -0.630 -2.088 -14.235 1.00 80.50 76 ALA A N 1
ATOM 585 C CA . ALA A 1 76 ? 0.182 -1.204 -15.067 1.00 80.50 76 ALA A CA 1
ATOM 586 C C . ALA A 1 76 ? 1.654 -1.642 -15.096 1.00 80.50 76 ALA A C 1
ATOM 588 O O . ALA A 1 76 ? 2.237 -1.696 -16.171 1.00 80.50 76 ALA A O 1
ATOM 589 N N . HIS A 1 77 ? 2.223 -2.027 -13.950 1.00 77.50 77 HIS A N 1
ATOM 590 C CA . HIS A 1 77 ? 3.591 -2.531 -13.855 1.00 77.50 77 HIS A CA 1
ATOM 591 C C . HIS A 1 77 ? 3.787 -3.842 -14.628 1.00 77.50 77 HIS A C 1
ATOM 593 O O . HIS A 1 77 ? 4.754 -3.976 -15.367 1.00 77.50 77 HIS A O 1
ATOM 599 N N . ILE A 1 78 ? 2.855 -4.796 -14.520 1.00 73.19 78 ILE A N 1
ATOM 600 C CA . ILE A 1 78 ? 2.914 -6.057 -15.277 1.00 73.19 78 ILE A CA 1
ATOM 601 C C . ILE A 1 78 ? 2.841 -5.798 -16.781 1.00 73.19 78 ILE A C 1
ATOM 603 O O . ILE A 1 78 ? 3.581 -6.425 -17.536 1.00 73.19 78 ILE A O 1
ATOM 607 N N . ILE A 1 79 ? 1.957 -4.897 -17.215 1.00 78.44 79 ILE A N 1
ATOM 608 C CA . ILE A 1 79 ? 1.843 -4.502 -18.624 1.00 78.44 79 ILE A CA 1
ATOM 609 C C . ILE A 1 79 ? 3.146 -3.851 -19.087 1.00 78.44 79 ILE A C 1
ATOM 611 O O . ILE A 1 79 ? 3.665 -4.214 -20.139 1.00 78.44 79 ILE A O 1
ATOM 615 N N . ASP A 1 80 ? 3.698 -2.935 -18.295 1.00 76.62 80 ASP A N 1
ATOM 616 C CA . ASP A 1 80 ? 4.945 -2.257 -18.629 1.00 76.62 80 ASP A CA 1
ATOM 617 C C . ASP A 1 80 ? 6.109 -3.251 -18.722 1.00 76.62 80 ASP A C 1
ATOM 619 O O . ASP A 1 80 ? 6.819 -3.251 -19.711 1.00 76.62 80 ASP A O 1
ATOM 623 N N . GLN A 1 81 ? 6.247 -4.193 -17.785 1.00 75.56 81 GLN A N 1
ATOM 624 C CA . GLN A 1 81 ? 7.337 -5.177 -17.815 1.00 75.56 81 GLN A CA 1
ATOM 625 C C . GLN A 1 81 ? 7.185 -6.304 -18.842 1.00 75.56 81 GLN A C 1
ATOM 627 O O . GLN A 1 81 ? 8.193 -6.842 -19.280 1.00 75.56 81 GLN A O 1
ATOM 632 N N . ASN A 1 82 ? 5.962 -6.730 -19.174 1.00 73.69 82 ASN A N 1
ATOM 633 C CA . ASN A 1 82 ? 5.74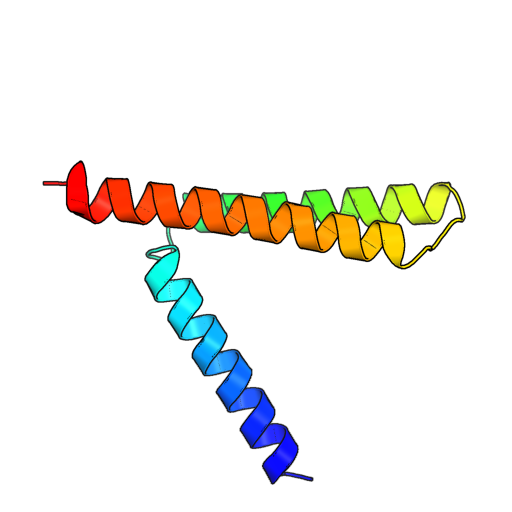8 -7.927 -20.005 1.00 73.69 82 ASN A CA 1
ATOM 634 C C . ASN A 1 82 ? 5.228 -7.622 -21.414 1.00 73.69 82 ASN A C 1
ATOM 636 O O . ASN A 1 82 ? 5.182 -8.529 -22.243 1.00 73.69 82 ASN A O 1
ATOM 640 N N . ILE A 1 83 ? 4.757 -6.397 -21.673 1.00 74.81 83 ILE A N 1
ATOM 641 C CA . ILE A 1 83 ? 4.135 -6.021 -22.952 1.00 74.81 83 ILE A CA 1
ATOM 642 C C . ILE A 1 83 ? 4.849 -4.835 -23.605 1.00 74.81 83 ILE A C 1
ATOM 644 O O . ILE A 1 83 ? 4.987 -4.835 -24.826 1.00 74.81 83 ILE A O 1
ATOM 648 N N . ILE A 1 84 ? 5.247 -3.818 -22.833 1.00 75.19 84 ILE A N 1
ATOM 649 C CA . ILE A 1 84 ? 5.795 -2.561 -23.379 1.00 75.19 84 ILE A CA 1
ATOM 650 C C . ILE A 1 84 ? 7.323 -2.493 -23.265 1.00 75.19 84 ILE A C 1
ATOM 652 O O . ILE A 1 84 ? 7.972 -1.960 -24.161 1.00 75.19 84 ILE A O 1
ATOM 656 N N . GLY A 1 85 ? 7.889 -3.005 -22.177 1.00 61.09 85 GLY A N 1
ATOM 657 C CA . GLY A 1 85 ? 9.323 -3.064 -21.938 1.00 61.09 85 GLY A CA 1
ATOM 658 C C . GLY A 1 85 ? 9.973 -4.114 -22.829 1.00 61.09 85 GLY A C 1
ATOM 659 O O . GLY A 1 85 ? 9.512 -5.254 -22.864 1.00 61.09 85 GLY A O 1
ATOM 660 N N . ASP A 1 86 ? 11.013 -3.696 -23.552 1.00 54.19 86 ASP A N 1
ATOM 661 C CA . ASP A 1 86 ? 11.888 -4.567 -24.349 1.00 54.19 86 ASP A CA 1
ATOM 662 C C . ASP A 1 86 ? 12.557 -5.668 -23.503 1.00 54.19 86 ASP A C 1
ATOM 664 O O . ASP A 1 86 ? 13.093 -5.347 -22.411 1.00 54.19 86 ASP A O 1
#

Solvent-accessible surface area (backbone atoms only — not comparable to full-atom values): 4829 Å² total; per-residue (Å²): 112,68,66,59,53,52,50,51,51,51,50,52,50,52,52,51,52,51,50,42,66,51,59,43,72,97,42,76,64,55,52,49,50,53,51,50,55,51,50,54,48,53,52,53,50,51,52,30,59,73,70,70,54,86,48,68,66,59,54,52,53,52,52,51,56,50,52,52,51,52,51,53,50,24,51,50,43,48,44,41,64,74,71,69,47,132